Protein AF-A0A5N3XE70-F1 (afdb_monomer_lite)

Sequence (82 aa):
VACTKQTARKSTSGKAPRKQLATKAARKSAPSTGGVKKPHRCRPGTKSTERLIRKLPFQRLVREIAQGFKTDLRFQSAATAG

InterPro domains:
  IPR000164 Histone H3/CENP-A [PR00622] (3-17)
  IPR000164 Histone H3/CENP-A [PR00622] (17-31)
  IPR000164 Histone H3/CENP-A [PR00622] (34-55)
  IPR000164 Histone H3/CENP-A [PS00322] (15-21)
  IPR000164 Histone H3/CENP-A [PS00959] (57-65)
  IPR000164 Histone H3/CENP-A [PTHR11426] (2-80)
  IPR007125 Core Histone H2A/H2B/H3 domain [PF00125] (46-79)
  IPR009072 Histone-fold [G3DSA:1.10.20.10] (2-81)
  IPR009072 Histone-fold [SSF47113] (2-80)

Foldseek 3Di:
DDDDDDDDDDDPDDDDPDPDDDDPDDDPDDPPPDPDPPPPDDDPPDDDPDDPDDLVVQLVVVVVVVCVPDPPDDDDCVVRVD

Structure (mmCIF, N/CA/C/O backbone):
data_AF-A0A5N3XE70-F1
#
_entry.id   AF-A0A5N3XE70-F1
#
loop_
_atom_site.group_PDB
_atom_site.id
_atom_site.type_symbol
_atom_site.label_atom_id
_atom_site.label_alt_id
_atom_site.label_comp_id
_atom_site.label_asym_id
_atom_site.label_entity_id
_atom_site.label_seq_id
_atom_site.pdbx_PDB_ins_code
_atom_site.Cartn_x
_atom_site.Cartn_y
_atom_site.Cartn_z
_atom_site.occupancy
_atom_site.B_iso_or_equiv
_atom_site.auth_seq_id
_atom_site.auth_comp_id
_atom_site.auth_asym_id
_atom_site.auth_atom_id
_atom_site.pdbx_PDB_model_num
ATOM 1 N N . VAL A 1 1 ? 34.333 30.496 -70.343 1.00 46.44 1 VAL A N 1
ATOM 2 C CA . VAL A 1 1 ? 33.185 29.710 -70.860 1.00 46.44 1 VAL A CA 1
ATOM 3 C C . VAL A 1 1 ? 33.547 28.228 -70.797 1.00 46.44 1 VAL A C 1
ATOM 5 O O . VAL A 1 1 ? 34.716 27.900 -70.930 1.00 46.44 1 VAL A O 1
ATOM 8 N N . ALA A 1 2 ? 32.580 27.396 -70.411 1.00 56.62 2 ALA A N 1
ATOM 9 C CA . ALA A 1 2 ? 32.716 26.177 -69.608 1.00 56.62 2 ALA A CA 1
ATOM 10 C C . ALA A 1 2 ? 33.453 24.976 -70.246 1.00 56.62 2 ALA A C 1
ATOM 12 O O . ALA A 1 2 ? 33.076 24.503 -71.314 1.00 56.62 2 ALA A O 1
ATOM 13 N N . CYS A 1 3 ? 34.415 24.403 -69.511 1.00 53.38 3 CYS A N 1
ATOM 14 C CA . CYS A 1 3 ? 34.956 23.060 -69.747 1.00 53.38 3 CYS A CA 1
ATOM 15 C C . CYS A 1 3 ? 34.120 22.047 -68.947 1.00 53.38 3 CYS A C 1
ATOM 17 O O . CYS A 1 3 ? 34.090 22.098 -67.715 1.00 53.38 3 CYS A O 1
ATOM 19 N N . THR A 1 4 ? 33.391 21.163 -69.633 1.00 69.38 4 THR A N 1
ATOM 20 C CA . THR A 1 4 ? 32.532 20.157 -68.990 1.00 69.38 4 THR A CA 1
ATOM 21 C C . THR A 1 4 ? 33.270 18.823 -68.891 1.00 69.38 4 THR A C 1
ATOM 23 O O . THR A 1 4 ? 33.789 18.293 -69.869 1.00 69.38 4 THR A O 1
ATOM 26 N N . LYS A 1 5 ? 33.353 18.285 -67.669 1.00 67.88 5 LYS A N 1
ATOM 27 C CA . LYS A 1 5 ? 33.949 16.976 -67.383 1.00 67.88 5 LYS A CA 1
ATOM 28 C C . LYS A 1 5 ? 33.044 15.880 -67.952 1.00 67.88 5 LYS A C 1
ATOM 30 O O . LYS A 1 5 ? 31.907 15.732 -67.507 1.00 67.88 5 LYS A O 1
ATOM 35 N N . GLN A 1 6 ? 33.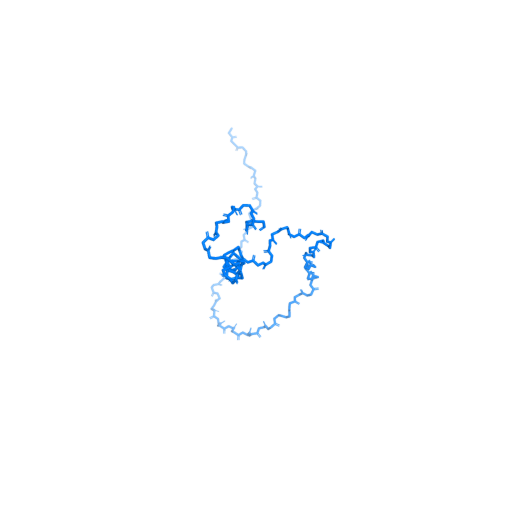544 15.107 -68.911 1.00 70.81 6 GLN A N 1
ATOM 36 C CA . GLN A 1 6 ? 32.844 13.946 -69.457 1.00 70.81 6 GLN A CA 1
ATOM 37 C C . GLN A 1 6 ? 32.855 12.807 -68.427 1.00 70.81 6 GLN A C 1
ATOM 39 O O . GLN A 1 6 ? 33.902 12.242 -68.121 1.00 70.81 6 GLN A O 1
ATOM 44 N N . THR A 1 7 ? 31.691 12.473 -67.870 1.00 68.12 7 THR A N 1
ATOM 45 C CA . THR A 1 7 ? 31.509 11.280 -67.035 1.00 68.12 7 THR A CA 1
ATOM 46 C C . THR A 1 7 ? 30.935 10.147 -67.879 1.00 68.12 7 THR A C 1
ATOM 48 O O . THR A 1 7 ? 30.012 10.340 -68.674 1.00 68.12 7 THR A O 1
ATOM 51 N N . ALA A 1 8 ? 31.499 8.948 -67.729 1.00 66.31 8 ALA A N 1
ATOM 52 C CA . ALA A 1 8 ? 31.012 7.757 -68.409 1.00 66.31 8 ALA A CA 1
ATOM 53 C C . ALA A 1 8 ? 29.570 7.450 -67.964 1.00 66.31 8 ALA A C 1
ATOM 55 O O . ALA A 1 8 ? 29.310 7.150 -66.797 1.00 66.31 8 ALA A O 1
ATOM 56 N N . ARG A 1 9 ? 28.617 7.530 -68.898 1.00 70.12 9 ARG A N 1
ATOM 57 C CA . ARG A 1 9 ? 27.228 7.103 -68.691 1.00 70.12 9 ARG A CA 1
ATOM 58 C C . ARG A 1 9 ? 27.114 5.609 -68.994 1.00 70.12 9 ARG A C 1
ATOM 60 O O . ARG A 1 9 ? 27.486 5.171 -70.077 1.00 70.12 9 ARG A O 1
ATOM 67 N N . LYS A 1 10 ? 26.560 4.828 -68.060 1.00 63.72 10 LYS A N 1
ATOM 68 C CA . LYS A 1 10 ? 26.138 3.440 -68.316 1.00 63.72 10 LYS A CA 1
ATOM 69 C C . LYS A 1 10 ? 24.937 3.451 -69.268 1.00 63.72 10 LYS A C 1
ATOM 71 O O . LYS A 1 10 ? 23.868 3.926 -68.894 1.00 63.72 10 LYS A O 1
ATOM 76 N N . SER A 1 11 ? 25.093 2.906 -70.469 1.00 64.56 11 SER A N 1
ATOM 77 C CA . SER A 1 11 ? 23.977 2.558 -71.349 1.00 64.56 11 SER A CA 1
ATOM 78 C C . SER A 1 11 ? 23.424 1.202 -70.915 1.00 64.56 11 SER A C 1
ATOM 80 O O . SER A 1 11 ? 24.099 0.178 -70.987 1.00 64.56 11 SER A O 1
ATOM 82 N N . THR A 1 12 ? 22.191 1.174 -70.411 1.00 66.38 12 THR A N 1
ATOM 83 C CA . THR A 1 12 ? 21.482 -0.103 -70.274 1.00 66.38 12 THR A CA 1
ATOM 84 C C . THR A 1 12 ? 20.966 -0.458 -71.659 1.00 66.38 12 THR A C 1
ATOM 86 O O . THR A 1 12 ? 20.030 0.166 -72.157 1.00 66.38 12 THR A O 1
ATOM 89 N N . SER A 1 13 ? 21.643 -1.404 -72.305 1.00 58.50 13 SER A N 1
ATOM 90 C CA . SER A 1 13 ? 21.182 -2.045 -73.531 1.00 58.50 13 SER A CA 1
ATOM 91 C C . SER A 1 13 ? 19.747 -2.547 -73.340 1.00 58.50 13 SER A C 1
ATOM 93 O O . SER A 1 13 ? 19.377 -3.047 -72.275 1.00 58.50 13 SER A O 1
ATOM 95 N N . GLY A 1 14 ? 18.918 -2.312 -74.358 1.00 65.88 14 GLY A N 1
ATOM 96 C CA . GLY A 1 14 ? 17.464 -2.421 -74.305 1.00 65.88 14 GLY A CA 1
ATOM 97 C C . GLY A 1 14 ? 16.962 -3.703 -73.646 1.00 65.88 14 GLY A C 1
ATOM 98 O O . GLY A 1 14 ? 17.244 -4.816 -74.086 1.00 65.88 14 GLY A O 1
ATOM 99 N N . LYS A 1 15 ? 16.165 -3.541 -72.591 1.00 64.12 15 LYS A N 1
ATOM 100 C CA . LYS A 1 15 ? 15.429 -4.642 -71.979 1.00 64.12 15 LYS A CA 1
ATOM 101 C C . LYS A 1 15 ? 14.128 -4.809 -72.763 1.00 64.12 15 LYS A C 1
ATOM 103 O O . LYS A 1 15 ? 13.201 -4.024 -72.588 1.00 64.12 15 LYS A O 1
ATOM 108 N N . ALA A 1 16 ? 14.071 -5.797 -73.655 1.00 68.94 16 ALA A N 1
ATOM 109 C CA . ALA A 1 16 ? 12.830 -6.146 -74.344 1.00 68.94 16 ALA A CA 1
ATOM 110 C C . ALA A 1 16 ? 11.729 -6.498 -73.312 1.00 68.94 16 ALA A C 1
ATOM 112 O O . ALA A 1 16 ? 12.052 -7.126 -72.294 1.00 68.94 16 ALA A O 1
ATOM 113 N N . PRO A 1 17 ? 10.448 -6.133 -73.532 1.00 68.00 17 PRO A N 1
ATOM 114 C CA . PRO A 1 17 ? 9.360 -6.479 -72.620 1.00 68.00 17 PRO A CA 1
ATOM 115 C C . PRO A 1 17 ? 9.184 -8.001 -72.572 1.00 68.00 17 PRO A C 1
ATOM 117 O O . PRO A 1 17 ? 8.567 -8.616 -73.440 1.00 68.00 17 PRO A O 1
ATOM 120 N N . ARG A 1 18 ? 9.773 -8.651 -71.566 1.00 72.06 18 ARG A N 1
ATOM 121 C CA . ARG A 1 18 ? 9.617 -10.092 -71.374 1.00 72.06 18 ARG A CA 1
ATOM 122 C C . ARG A 1 18 ? 8.214 -10.348 -70.826 1.00 72.06 18 ARG A C 1
ATOM 124 O O . ARG A 1 18 ? 7.896 -9.868 -69.739 1.00 72.06 18 ARG A O 1
ATOM 131 N N . LYS A 1 19 ? 7.395 -11.113 -71.560 1.00 68.88 19 LYS A N 1
ATOM 132 C CA . LYS A 1 19 ? 6.106 -11.641 -71.079 1.00 68.88 19 LYS A CA 1
ATOM 133 C C . LYS A 1 19 ? 6.286 -12.220 -69.668 1.00 68.88 19 LYS A C 1
ATOM 135 O O . LYS A 1 19 ? 7.124 -13.101 -69.467 1.00 68.88 19 LYS A O 1
ATOM 140 N N . GLN A 1 20 ? 5.523 -11.721 -68.697 1.00 64.88 20 GLN A N 1
ATOM 141 C CA . GLN A 1 20 ? 5.496 -12.279 -67.347 1.00 64.88 20 GLN A CA 1
ATOM 142 C C . GLN A 1 20 ? 4.692 -13.580 -67.367 1.00 64.88 20 GLN A C 1
ATOM 144 O O . GLN A 1 20 ? 3.467 -13.574 -67.314 1.00 64.88 20 GLN A O 1
ATOM 149 N N . LEU A 1 21 ? 5.393 -14.708 -67.456 1.00 69.12 21 LEU A N 1
ATOM 150 C CA . LEU A 1 21 ? 4.833 -15.992 -67.053 1.00 69.12 21 LEU A CA 1
ATOM 151 C C . LEU A 1 21 ? 4.942 -16.071 -65.530 1.00 69.12 21 LEU A C 1
ATOM 153 O O . LEU A 1 21 ? 6.035 -15.953 -64.973 1.00 69.12 21 LEU A O 1
ATOM 157 N N . ALA A 1 22 ? 3.803 -16.214 -64.857 1.00 69.31 22 ALA A N 1
ATOM 158 C CA . ALA A 1 22 ? 3.736 -16.332 -63.411 1.00 69.31 22 ALA A CA 1
ATOM 159 C C . ALA A 1 22 ? 4.412 -17.634 -62.953 1.00 69.31 22 ALA A C 1
ATOM 161 O O . ALA A 1 22 ? 3.808 -18.701 -62.946 1.00 69.31 22 ALA A O 1
ATOM 162 N N . THR A 1 23 ? 5.674 -17.556 -62.536 1.00 63.50 23 THR A N 1
ATOM 163 C CA . THR A 1 23 ? 6.335 -18.650 -61.819 1.00 63.50 23 THR A CA 1
ATOM 164 C C . THR A 1 23 ? 6.126 -18.468 -60.322 1.00 63.50 23 THR A C 1
ATOM 166 O O . THR A 1 23 ? 6.946 -17.859 -59.635 1.00 63.50 23 THR A O 1
ATOM 169 N N . LYS A 1 24 ? 5.022 -19.014 -59.803 1.00 68.00 24 LYS A N 1
ATOM 170 C CA . LYS A 1 24 ? 4.884 -19.300 -58.373 1.00 68.00 24 LYS A CA 1
ATOM 171 C C . LYS A 1 24 ? 5.625 -20.606 -58.090 1.00 68.00 24 LYS A C 1
ATOM 173 O O . LYS A 1 24 ? 5.100 -21.683 -58.336 1.00 68.00 24 LYS A O 1
ATOM 178 N N . ALA A 1 25 ? 6.842 -20.504 -57.567 1.00 64.75 25 ALA A N 1
ATOM 179 C CA . ALA A 1 25 ? 7.527 -21.621 -56.926 1.00 64.75 25 ALA A CA 1
ATOM 180 C C . ALA A 1 25 ? 7.840 -21.213 -55.486 1.00 64.75 25 ALA A C 1
ATOM 182 O O . ALA A 1 25 ? 8.658 -20.324 -55.243 1.00 64.75 25 ALA A O 1
ATOM 183 N N . ALA A 1 26 ? 7.139 -21.831 -54.535 1.00 63.53 26 ALA A N 1
ATOM 184 C CA . ALA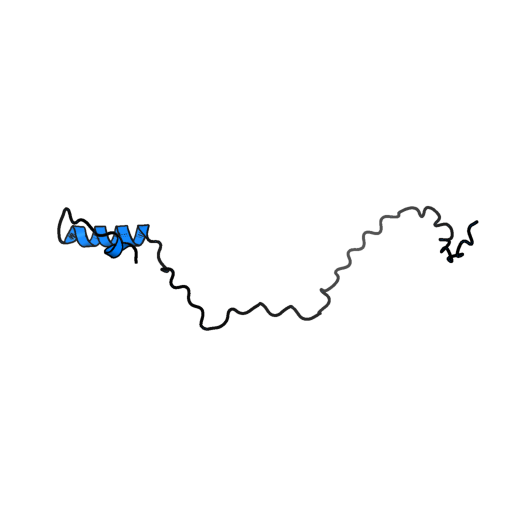 A 1 26 ? 7.375 -21.659 -53.112 1.00 63.53 26 ALA A CA 1
ATOM 185 C C . ALA A 1 26 ? 8.796 -22.129 -52.778 1.00 63.53 26 ALA A C 1
ATOM 187 O O . ALA A 1 26 ? 9.082 -23.323 -52.784 1.00 63.53 26 ALA A O 1
ATOM 188 N N . ARG A 1 27 ? 9.698 -21.189 -52.489 1.00 66.25 27 ARG A N 1
ATOM 189 C CA . ARG A 1 27 ? 11.003 -21.506 -51.908 1.00 66.25 27 ARG A CA 1
ATOM 190 C C . ARG A 1 27 ? 10.921 -21.212 -50.418 1.00 66.25 27 ARG A C 1
ATOM 192 O O . ARG A 1 27 ? 10.852 -20.055 -50.018 1.00 66.25 27 ARG A O 1
ATOM 199 N N . LYS A 1 28 ? 10.915 -22.263 -49.596 1.00 66.12 28 LYS A N 1
ATOM 200 C CA . LYS A 1 28 ? 11.251 -22.145 -48.175 1.00 66.12 28 LYS A CA 1
ATOM 201 C C . LYS A 1 28 ? 12.740 -21.799 -48.105 1.00 66.12 28 LYS A C 1
ATOM 203 O O . LYS A 1 28 ? 13.572 -22.678 -48.301 1.00 66.12 28 LYS A O 1
ATOM 208 N N . SER A 1 29 ? 13.092 -20.537 -47.874 1.00 61.66 29 SER A N 1
ATOM 209 C CA . SER A 1 29 ? 14.432 -20.215 -47.383 1.00 61.66 29 SER A CA 1
ATOM 210 C C . SER A 1 29 ? 14.472 -20.580 -45.904 1.00 61.66 29 SER A C 1
ATOM 212 O O . SER A 1 29 ? 13.694 -20.035 -45.119 1.00 61.66 29 SER A O 1
ATOM 214 N N . ALA A 1 30 ? 15.362 -21.492 -45.517 1.00 70.12 30 ALA A N 1
ATOM 215 C CA . ALA A 1 30 ? 15.775 -21.581 -44.122 1.00 70.12 30 ALA A CA 1
ATOM 216 C C . ALA A 1 30 ? 16.295 -20.194 -43.683 1.00 70.12 30 ALA A C 1
ATOM 218 O O . ALA A 1 30 ? 16.924 -19.513 -44.503 1.00 70.12 30 ALA A O 1
ATOM 219 N N . PRO A 1 31 ? 16.037 -19.735 -42.445 1.00 67.44 31 PRO A N 1
ATOM 220 C CA . PRO A 1 31 ? 16.666 -18.519 -41.950 1.00 67.44 31 PRO A CA 1
ATOM 221 C C . PRO A 1 31 ? 18.182 -18.697 -42.063 1.00 67.44 31 PRO A C 1
ATOM 223 O O . PRO A 1 31 ? 18.717 -19.693 -41.581 1.00 67.44 31 PRO A O 1
ATOM 226 N N . SER A 1 32 ? 18.870 -17.766 -42.724 1.00 64.75 32 SER A N 1
ATOM 227 C CA . SER A 1 32 ? 20.331 -17.718 -42.719 1.00 64.75 32 SER A CA 1
ATOM 228 C C . SER A 1 32 ? 20.787 -17.680 -41.262 1.00 64.75 32 SER A C 1
ATOM 230 O O . SER A 1 32 ? 20.507 -16.704 -40.566 1.00 64.75 32 SER A O 1
ATOM 232 N N . THR A 1 33 ? 21.442 -18.743 -40.792 1.00 64.75 33 THR A N 1
ATOM 233 C CA . THR A 1 33 ? 21.945 -18.904 -39.420 1.00 64.75 33 THR A CA 1
ATOM 234 C C . THR A 1 33 ? 23.123 -17.953 -39.165 1.00 64.75 33 THR A C 1
ATOM 236 O O . THR A 1 33 ? 24.259 -18.370 -38.983 1.00 64.75 33 THR A O 1
ATOM 239 N N . GLY A 1 34 ? 22.869 -16.645 -39.195 1.00 68.94 34 GLY A N 1
ATOM 240 C CA . GLY A 1 34 ? 23.741 -15.617 -38.641 1.00 68.94 34 GLY A CA 1
ATOM 241 C C . GLY A 1 34 ? 23.286 -15.335 -37.214 1.00 68.94 34 GLY A C 1
ATOM 242 O O . GLY A 1 34 ? 22.109 -15.061 -37.000 1.00 68.94 34 GLY A O 1
ATOM 243 N N . GLY A 1 35 ? 24.202 -15.474 -36.251 1.00 74.69 35 GLY A N 1
ATOM 244 C CA . GLY A 1 35 ? 23.945 -15.507 -34.808 1.00 74.69 35 GLY A CA 1
ATOM 245 C C . GLY A 1 35 ? 22.797 -14.616 -34.327 1.00 74.69 35 GLY A C 1
ATOM 246 O O . GLY A 1 35 ? 22.825 -13.395 -34.471 1.00 74.69 35 GLY A O 1
ATOM 247 N N . VAL A 1 36 ? 21.798 -15.248 -33.708 1.00 74.00 36 VAL A N 1
ATOM 248 C CA . VAL A 1 36 ? 20.710 -14.562 -33.009 1.00 74.00 36 VAL A CA 1
ATOM 249 C C . VAL A 1 36 ? 21.340 -13.604 -32.002 1.00 74.00 36 VAL A C 1
ATOM 251 O O . VAL A 1 36 ? 22.079 -14.035 -31.113 1.00 74.00 36 VAL A O 1
ATOM 254 N N . LYS A 1 37 ? 21.075 -12.298 -32.148 1.00 75.62 37 LYS A N 1
ATOM 255 C CA . LYS A 1 37 ? 21.451 -11.284 -31.155 1.00 75.62 37 LYS A CA 1
ATOM 256 C C . LYS A 1 37 ? 21.017 -11.809 -29.790 1.00 75.62 37 LYS A C 1
ATOM 258 O O . LYS A 1 37 ? 19.821 -12.004 -29.573 1.00 75.62 37 LYS A O 1
ATOM 263 N N . LYS A 1 38 ? 21.984 -12.091 -28.905 1.00 76.19 38 LYS A N 1
ATOM 264 C CA . LYS A 1 38 ? 21.690 -12.613 -27.565 1.00 76.19 38 LYS A CA 1
ATOM 265 C C . LYS A 1 38 ? 20.620 -11.714 -26.943 1.00 76.19 38 LYS A C 1
ATOM 267 O O . LYS A 1 38 ? 20.815 -10.493 -26.955 1.00 76.19 38 LYS A O 1
ATOM 272 N N . PRO A 1 39 ? 19.512 -12.280 -26.429 1.00 82.50 39 PRO A N 1
ATOM 273 C CA . PRO A 1 39 ? 18.534 -11.499 -25.696 1.00 82.50 39 PRO A CA 1
ATOM 274 C C . PRO A 1 39 ? 19.273 -10.667 -24.654 1.00 82.50 39 PRO A C 1
ATOM 276 O O . PRO A 1 39 ? 20.098 -11.203 -23.907 1.00 82.50 39 PRO A O 1
ATOM 279 N N . HIS A 1 40 ? 19.049 -9.353 -24.664 1.00 80.62 40 HIS A N 1
ATOM 280 C CA . HIS A 1 40 ? 19.661 -8.470 -23.684 1.00 80.62 40 HIS A CA 1
ATOM 281 C C . HIS A 1 40 ? 19.171 -8.910 -22.303 1.00 80.62 40 HIS A C 1
ATOM 283 O O . HIS A 1 40 ? 18.020 -8.678 -21.934 1.00 80.62 40 HIS A O 1
ATOM 289 N N . ARG A 1 41 ? 20.033 -9.607 -21.559 1.00 81.94 41 ARG A N 1
ATOM 290 C CA . ARG A 1 41 ? 19.703 -10.095 -20.226 1.00 8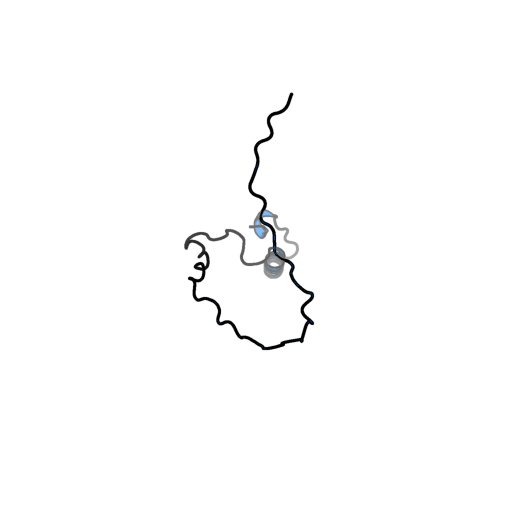1.94 41 ARG A CA 1
ATOM 291 C C . ARG A 1 41 ? 19.808 -8.918 -19.267 1.00 81.94 41 ARG A C 1
ATOM 293 O O . ARG A 1 41 ? 20.876 -8.317 -19.145 1.00 81.94 41 ARG A O 1
ATOM 300 N N . CYS A 1 42 ? 18.706 -8.592 -18.594 1.00 75.88 42 CYS A N 1
ATOM 301 C CA . CYS A 1 42 ? 18.727 -7.652 -17.479 1.00 75.88 42 CYS A CA 1
ATOM 302 C C . CYS A 1 42 ? 19.798 -8.093 -16.475 1.00 75.88 42 CYS A C 1
ATOM 304 O O . CYS A 1 42 ? 19.958 -9.290 -16.207 1.00 75.88 42 CYS A O 1
ATOM 306 N N . ARG A 1 43 ? 20.570 -7.134 -15.961 1.00 81.06 43 ARG A N 1
ATOM 307 C CA . ARG A 1 43 ? 21.642 -7.429 -15.012 1.00 81.06 43 ARG A CA 1
ATOM 308 C C . ARG A 1 43 ? 21.020 -8.012 -13.734 1.00 81.06 43 ARG A C 1
ATOM 310 O O . ARG A 1 43 ? 20.066 -7.428 -13.218 1.00 81.06 43 ARG A O 1
ATOM 317 N N . PRO A 1 44 ? 21.525 -9.144 -13.216 1.00 81.06 44 PRO A N 1
ATOM 318 C CA . PRO A 1 44 ? 21.122 -9.609 -11.897 1.00 81.06 44 PRO A CA 1
ATOM 319 C C . PRO A 1 44 ? 21.490 -8.517 -10.888 1.00 81.06 44 PRO A C 1
ATOM 321 O O . PRO A 1 44 ? 22.657 -8.153 -10.789 1.00 81.06 44 PRO A O 1
ATOM 324 N N . GLY A 1 45 ? 20.497 -7.951 -10.200 1.00 73.44 45 GLY A N 1
ATOM 325 C CA . GLY A 1 45 ? 20.719 -6.916 -9.182 1.00 73.44 45 GLY A CA 1
ATOM 326 C C . GLY A 1 45 ? 19.832 -5.676 -9.286 1.00 73.44 45 GLY A C 1
ATOM 327 O O . GLY A 1 45 ? 19.717 -4.951 -8.307 1.00 73.44 45 GLY A O 1
ATOM 328 N N . THR A 1 46 ? 19.142 -5.437 -10.405 1.00 68.19 46 THR A N 1
ATOM 329 C CA . THR A 1 46 ? 18.183 -4.322 -10.500 1.00 68.19 46 THR A CA 1
ATOM 330 C C . THR A 1 46 ? 16.787 -4.794 -10.097 1.00 68.19 46 THR A C 1
ATOM 332 O O . THR A 1 46 ? 16.081 -5.401 -10.902 1.00 68.19 46 THR A O 1
ATOM 335 N N . LYS A 1 47 ? 16.398 -4.556 -8.840 1.00 73.94 47 LYS A N 1
ATOM 336 C CA . LYS A 1 47 ? 15.027 -4.773 -8.352 1.00 73.94 47 LYS A CA 1
ATOM 337 C C . LYS A 1 47 ? 14.270 -3.445 -8.368 1.00 73.94 47 LYS A C 1
ATOM 339 O O . LYS A 1 47 ? 14.791 -2.441 -7.893 1.00 73.94 47 LYS A O 1
ATOM 344 N N . SER A 1 48 ? 13.055 -3.442 -8.909 1.00 72.94 48 SER A N 1
ATOM 345 C CA . SER A 1 48 ? 12.131 -2.318 -8.758 1.00 72.94 48 SER A CA 1
ATOM 346 C C . SER A 1 48 ? 11.698 -2.220 -7.293 1.00 72.94 48 SER A C 1
ATOM 348 O O . SER A 1 48 ? 11.347 -3.228 -6.683 1.00 72.94 48 SER A O 1
ATOM 350 N N . THR A 1 49 ? 11.708 -1.016 -6.726 1.00 70.88 49 THR A N 1
ATOM 351 C CA . THR A 1 49 ? 11.182 -0.722 -5.378 1.00 70.88 49 THR A CA 1
ATOM 352 C C . THR A 1 49 ? 9.665 -0.519 -5.373 1.00 70.88 49 THR A C 1
ATOM 354 O O . THR A 1 49 ? 9.074 -0.204 -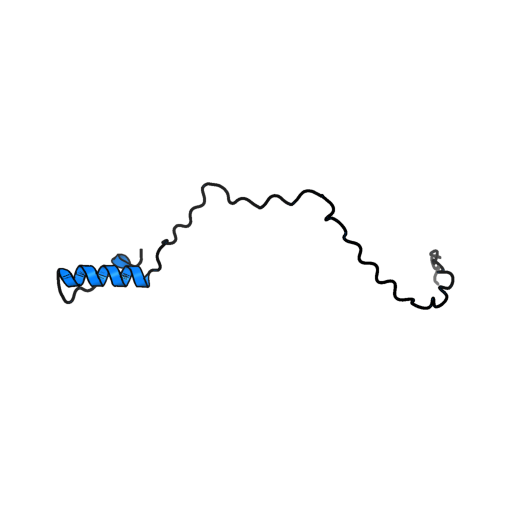4.344 1.00 70.88 49 THR A O 1
ATOM 357 N N . GLU A 1 50 ? 9.025 -0.701 -6.526 1.00 75.56 50 GLU A N 1
ATOM 358 C CA . GLU A 1 50 ? 7.580 -0.651 -6.672 1.00 75.56 50 GLU A CA 1
ATOM 359 C C . GLU A 1 50 ? 6.941 -1.893 -6.042 1.00 75.56 50 GLU A C 1
ATOM 361 O O . GLU A 1 50 ? 7.369 -3.029 -6.270 1.00 75.56 50 GLU A O 1
ATOM 366 N N . ARG A 1 51 ? 5.912 -1.671 -5.221 1.00 78.81 51 ARG A N 1
ATOM 367 C CA . ARG A 1 51 ? 5.163 -2.744 -4.566 1.00 78.81 51 ARG A CA 1
ATOM 368 C C . ARG A 1 51 ? 4.599 -3.729 -5.591 1.00 78.81 51 ARG A C 1
ATOM 370 O O . ARG A 1 51 ? 3.968 -3.344 -6.569 1.00 78.81 51 ARG A O 1
ATOM 377 N N . LEU A 1 52 ? 4.732 -5.017 -5.277 1.00 84.31 52 LEU A N 1
ATOM 378 C CA . LEU A 1 52 ? 4.212 -6.127 -6.087 1.00 84.31 52 LEU A CA 1
ATOM 379 C C . LEU A 1 52 ? 2.675 -6.203 -6.097 1.00 84.31 52 LEU A C 1
ATOM 381 O O . LEU A 1 52 ? 2.086 -6.851 -6.959 1.00 84.31 52 LEU A O 1
ATOM 385 N N . ILE A 1 53 ? 2.025 -5.554 -5.128 1.00 87.44 53 ILE A N 1
ATOM 386 C CA . ILE A 1 53 ? 0.570 -5.512 -4.971 1.00 87.44 53 ILE A CA 1
ATOM 387 C C . ILE A 1 53 ? 0.109 -4.073 -5.205 1.00 87.44 53 ILE A C 1
ATOM 389 O O . ILE A 1 53 ? 0.680 -3.129 -4.657 1.00 87.44 53 ILE A O 1
ATOM 393 N N . ARG A 1 54 ? -0.953 -3.899 -6.002 1.00 88.88 54 ARG A N 1
ATOM 394 C CA . ARG A 1 54 ? -1.542 -2.577 -6.267 1.00 88.88 54 ARG A CA 1
ATOM 395 C C . ARG A 1 54 ? -1.994 -1.912 -4.959 1.00 88.88 54 ARG A C 1
ATOM 397 O O . ARG A 1 54 ? -2.514 -2.576 -4.064 1.00 88.88 54 ARG A O 1
ATOM 404 N N . LYS A 1 55 ? -1.876 -0.581 -4.876 1.00 87.12 55 LYS A N 1
ATOM 405 C CA . LYS A 1 55 ? -2.177 0.172 -3.642 1.00 87.12 55 LYS A CA 1
ATOM 406 C C . LYS A 1 55 ? -3.617 -0.009 -3.148 1.00 87.12 55 LYS A C 1
ATOM 408 O O . LYS A 1 55 ? -3.829 -0.223 -1.961 1.00 87.12 55 LYS A O 1
ATOM 413 N N . LEU A 1 56 ? -4.602 0.028 -4.050 1.00 91.44 56 LEU A N 1
ATOM 414 C CA . LEU A 1 56 ? -6.021 -0.034 -3.683 1.00 91.44 56 LEU A CA 1
ATOM 415 C C . LEU A 1 56 ? -6.451 -1.359 -3.012 1.00 91.44 56 LEU A C 1
ATOM 417 O O . LEU A 1 56 ? -7.065 -1.286 -1.950 1.00 91.44 56 LEU A O 1
ATOM 421 N N . PRO A 1 57 ? -6.155 -2.561 -3.550 1.00 93.06 57 PRO A N 1
ATOM 422 C CA . PRO A 1 57 ? -6.524 -3.808 -2.873 1.00 93.06 57 PRO A CA 1
ATOM 423 C C . PRO A 1 57 ? -5.816 -3.984 -1.522 1.00 93.06 57 PRO A C 1
ATOM 425 O O . PRO A 1 57 ? -6.463 -4.393 -0.563 1.00 93.06 57 PRO A O 1
ATOM 428 N N . PHE A 1 58 ? -4.538 -3.596 -1.404 1.00 92.44 58 PHE A N 1
ATOM 429 C CA . PHE A 1 58 ? -3.828 -3.627 -0.119 1.00 92.44 58 PHE A CA 1
ATOM 430 C C . PHE A 1 58 ? -4.469 -2.681 0.906 1.00 92.44 58 PHE A C 1
ATOM 432 O O . PHE A 1 58 ? -4.695 -3.051 2.054 1.00 92.44 58 PHE A O 1
ATOM 439 N N . GLN A 1 59 ? -4.845 -1.474 0.479 1.00 93.06 59 GLN A N 1
ATOM 440 C CA . GLN A 1 59 ? -5.536 -0.516 1.336 1.0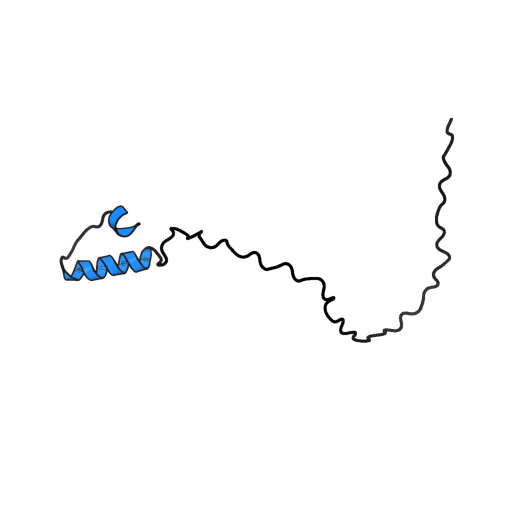0 93.06 59 GLN A CA 1
ATOM 441 C C . GLN A 1 59 ? -6.906 -1.029 1.811 1.00 93.06 59 GLN A C 1
ATOM 443 O O . GLN A 1 59 ? -7.271 -0.790 2.961 1.00 93.06 59 GLN A O 1
ATOM 448 N N . ARG A 1 60 ? -7.672 -1.717 0.951 1.00 94.19 60 ARG A N 1
ATOM 449 C CA . ARG A 1 60 ? -8.966 -2.313 1.333 1.00 94.19 60 ARG A CA 1
ATOM 450 C C . ARG A 1 60 ? -8.783 -3.406 2.385 1.00 94.19 60 ARG A C 1
ATOM 452 O O . ARG A 1 60 ? -9.472 -3.355 3.396 1.00 94.19 60 ARG A O 1
ATOM 459 N N . LEU A 1 61 ? -7.803 -4.292 2.197 1.00 93.81 61 LEU A N 1
ATOM 460 C CA . LEU A 1 61 ? -7.478 -5.354 3.153 1.00 93.81 61 LEU A CA 1
ATOM 461 C C . LEU A 1 61 ? -7.126 -4.798 4.541 1.00 93.81 61 LEU A C 1
ATOM 463 O O . LEU A 1 61 ? -7.644 -5.263 5.550 1.00 93.81 61 LEU A O 1
ATOM 467 N N . VAL A 1 62 ? -6.282 -3.764 4.597 1.00 93.50 62 VAL A N 1
ATOM 468 C CA . VAL A 1 62 ? -5.907 -3.122 5.869 1.00 93.50 62 VAL A CA 1
ATOM 469 C C . VAL A 1 62 ? -7.136 -2.560 6.595 1.00 93.50 62 VAL A C 1
ATOM 471 O O . VAL A 1 62 ? -7.242 -2.691 7.813 1.00 93.50 62 VAL A O 1
ATOM 474 N N . ARG A 1 63 ? -8.082 -1.957 5.862 1.00 93.94 63 ARG A N 1
ATOM 475 C CA . ARG A 1 63 ? -9.323 -1.416 6.443 1.00 93.94 63 ARG A CA 1
ATOM 476 C C . ARG A 1 63 ? -10.258 -2.516 6.935 1.00 93.94 63 ARG A C 1
ATOM 478 O O . ARG A 1 63 ? -10.817 -2.367 8.014 1.00 93.94 63 ARG A O 1
ATOM 485 N N . GLU A 1 64 ? -10.398 -3.592 6.170 1.00 94.75 64 GLU A N 1
ATOM 486 C CA . GLU A 1 64 ? -11.240 -4.741 6.514 1.00 94.75 64 GLU A CA 1
ATOM 487 C C . GLU A 1 64 ? -10.783 -5.396 7.822 1.00 94.75 64 GLU A C 1
ATOM 489 O O . GLU A 1 64 ? -11.579 -5.567 8.741 1.00 94.75 64 GLU A O 1
ATOM 494 N N . ILE A 1 65 ? -9.478 -5.654 7.955 1.00 95.81 65 ILE A N 1
ATOM 495 C CA . ILE A 1 65 ? -8.901 -6.221 9.180 1.00 95.81 65 ILE A CA 1
ATOM 496 C C . ILE A 1 65 ? -9.095 -5.265 10.363 1.00 95.81 65 ILE A C 1
ATOM 498 O O . ILE A 1 65 ? -9.524 -5.681 11.437 1.00 95.81 65 ILE A O 1
ATOM 502 N N . ALA A 1 66 ? -8.805 -3.974 10.180 1.00 95.19 66 ALA A N 1
ATOM 503 C CA . ALA A 1 66 ? -8.889 -2.990 11.257 1.00 95.19 66 ALA A CA 1
ATOM 504 C C . ALA A 1 66 ? -10.318 -2.773 11.775 1.00 95.19 66 ALA A C 1
ATOM 506 O O . ALA A 1 66 ? -10.507 -2.525 12.968 1.00 95.19 66 ALA A O 1
ATOM 507 N N . GLN A 1 67 ? -11.318 -2.902 10.902 1.00 94.31 67 GLN A N 1
ATOM 508 C CA . GLN A 1 67 ? -12.723 -2.791 11.280 1.00 94.31 67 GLN A CA 1
ATOM 509 C C . GLN A 1 67 ? -13.156 -3.908 12.243 1.00 94.31 67 GLN A C 1
ATOM 511 O O . GLN A 1 67 ? -14.052 -3.683 13.052 1.00 94.31 67 GLN A O 1
ATOM 516 N N . GLY A 1 68 ? -12.477 -5.063 12.226 1.00 93.81 68 GLY A N 1
ATOM 517 C CA . GLY A 1 68 ? -12.666 -6.140 13.204 1.00 93.81 68 GLY A CA 1
ATOM 518 C C . GLY A 1 68 ? -12.139 -5.832 14.612 1.00 93.81 68 GLY A C 1
ATOM 519 O O . GLY A 1 68 ? -12.484 -6.541 15.551 1.00 93.81 68 GLY A O 1
ATOM 520 N N . PHE A 1 69 ? -11.333 -4.776 14.780 1.00 94.31 69 PHE A N 1
ATOM 521 C CA . PHE A 1 69 ? -10.800 -4.355 16.082 1.00 94.31 69 PHE A CA 1
ATOM 522 C C . PHE A 1 69 ? -11.466 -3.087 16.613 1.00 94.31 69 PHE A C 1
ATOM 524 O O . PHE A 1 69 ? -11.770 -2.995 17.800 1.00 94.31 69 PHE A O 1
ATOM 531 N N . LYS A 1 70 ? -11.664 -2.080 15.755 1.00 93.00 70 LYS A N 1
ATOM 532 C CA . LYS A 1 70 ? -12.301 -0.818 16.136 1.00 93.00 70 LYS A CA 1
ATOM 533 C C . LYS A 1 70 ? -13.004 -0.197 14.937 1.00 93.00 70 LYS A C 1
ATOM 535 O O . LYS A 1 70 ? -12.397 0.011 13.884 1.00 93.00 70 LYS A O 1
ATOM 540 N N . THR A 1 71 ? -14.275 0.142 15.118 1.00 89.00 71 THR A N 1
ATOM 541 C CA . THR A 1 71 ? -15.059 0.868 14.116 1.00 89.00 71 THR A CA 1
ATOM 542 C C . THR A 1 71 ? -14.616 2.340 14.055 1.00 89.00 71 THR A C 1
ATOM 544 O O . THR A 1 71 ? -14.146 2.902 15.043 1.00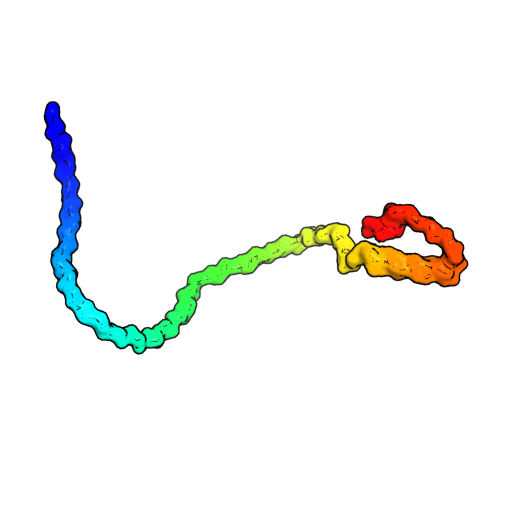 89.00 71 THR A O 1
ATOM 547 N N . ASP A 1 72 ? -14.705 2.951 12.868 1.00 88.19 72 ASP A N 1
ATOM 548 C CA . ASP A 1 72 ? -14.413 4.375 12.596 1.00 88.19 72 ASP A CA 1
ATOM 549 C C . ASP A 1 72 ? -12.945 4.841 12.686 1.00 88.19 72 ASP A C 1
ATOM 551 O O . ASP A 1 72 ? -12.646 6.024 12.869 1.00 88.19 72 ASP A O 1
ATOM 555 N N . LEU A 1 73 ? -11.990 3.933 12.465 1.00 92.06 73 LEU A N 1
ATOM 556 C CA . LEU A 1 73 ? -10.575 4.294 12.344 1.00 92.06 73 LEU A CA 1
ATOM 557 C C . LEU A 1 73 ? -10.277 5.111 11.073 1.00 92.06 73 LEU A C 1
ATOM 559 O O . LEU A 1 73 ? -10.636 4.738 9.950 1.00 92.06 73 LEU A O 1
ATOM 563 N N . ARG A 1 74 ? -9.524 6.209 11.234 1.00 93.31 74 ARG A N 1
ATOM 564 C CA . ARG A 1 74 ? -8.947 6.968 10.115 1.00 93.31 74 ARG A CA 1
ATOM 565 C C . ARG A 1 74 ? -7.468 6.638 9.962 1.00 93.31 74 ARG A C 1
ATOM 567 O O . ARG A 1 74 ? -6.720 6.605 10.933 1.00 93.31 74 ARG A O 1
ATOM 574 N N . PHE A 1 75 ? -7.052 6.426 8.719 1.00 90.19 75 PHE A N 1
ATOM 575 C CA . PHE A 1 75 ? -5.676 6.090 8.374 1.00 90.19 75 PHE A CA 1
ATOM 576 C C . PHE A 1 75 ? -4.979 7.294 7.764 1.00 90.19 75 PHE A C 1
ATOM 578 O O . PHE A 1 75 ? -5.521 7.939 6.864 1.00 90.19 75 PHE A O 1
ATOM 585 N N . GLN A 1 76 ? -3.752 7.549 8.210 1.00 94.06 76 GLN A N 1
ATOM 586 C CA . GLN A 1 76 ? -2.847 8.448 7.507 1.00 94.06 76 GLN A CA 1
ATOM 587 C C . GLN A 1 76 ? -2.505 7.857 6.132 1.00 94.06 76 GLN A C 1
ATOM 589 O O . GLN A 1 76 ? -2.376 6.638 5.979 1.00 94.06 76 GLN A O 1
ATOM 594 N N . SER A 1 77 ? -2.329 8.712 5.125 1.00 87.44 77 SER A N 1
ATOM 595 C CA . SER A 1 77 ? -1.957 8.268 3.776 1.00 87.44 77 SER A CA 1
ATOM 596 C C . SER A 1 77 ? -0.631 7.502 3.792 1.00 87.44 77 SER A C 1
ATOM 598 O O . SER A 1 77 ? -0.556 6.421 3.216 1.00 87.44 77 SER A O 1
ATOM 600 N N . ALA A 1 78 ? 0.366 7.977 4.543 1.00 86.38 78 ALA A N 1
ATOM 601 C CA . ALA A 1 78 ? 1.669 7.325 4.694 1.00 86.38 78 ALA A CA 1
ATOM 602 C C . ALA A 1 78 ? 1.579 5.882 5.228 1.00 86.38 78 ALA A C 1
ATOM 604 O O . ALA A 1 78 ? 2.317 5.013 4.774 1.00 86.38 78 ALA A O 1
ATOM 605 N N . ALA A 1 79 ? 0.623 5.594 6.115 1.00 81.56 79 ALA A N 1
ATOM 606 C CA . ALA A 1 79 ? 0.444 4.263 6.697 1.00 81.56 79 ALA A CA 1
ATOM 607 C C . ALA A 1 79 ? -0.070 3.213 5.690 1.00 81.56 79 ALA A C 1
ATOM 609 O O . ALA A 1 79 ? 0.052 2.015 5.923 1.00 81.56 79 ALA A O 1
ATOM 610 N N . THR A 1 80 ? -0.651 3.644 4.564 1.00 79.31 80 THR A N 1
ATOM 611 C CA . THR A 1 80 ? -1.209 2.744 3.535 1.00 79.31 80 THR A CA 1
ATOM 612 C C . THR A 1 80 ? -0.524 2.878 2.174 1.00 79.31 80 THR A C 1
ATOM 614 O O . THR A 1 80 ? -0.573 1.942 1.375 1.00 79.31 80 THR A O 1
ATOM 617 N N . ALA A 1 81 ? 0.152 4.003 1.920 1.00 74.00 81 ALA A N 1
ATOM 618 C CA . ALA A 1 81 ? 0.711 4.380 0.624 1.00 74.00 81 ALA A CA 1
ATOM 619 C C . ALA A 1 81 ? 2.187 4.014 0.403 1.00 74.00 81 ALA A C 1
ATOM 621 O O . ALA A 1 81 ? 2.687 4.332 -0.684 1.00 74.00 81 ALA A O 1
ATOM 622 N N . GLY A 1 82 ? 2.849 3.379 1.381 1.00 64.12 82 GLY A N 1
ATOM 623 C CA . GLY A 1 82 ? 4.175 2.770 1.192 1.00 64.12 82 GLY A CA 1
ATOM 624 C C . GLY A 1 82 ? 4.188 1.657 0.154 1.00 64.12 82 GLY A C 1
ATOM 625 O O . GLY A 1 82 ? 3.151 1.453 -0.522 1.00 64.12 82 GLY A O 1
#

pLDDT: mean 76.76, std 12.11, range [46.44, 95.81]

Secondary structure (DSSP, 8-state):
----------------------------PPP---------PPPTT----S-SS-HHHHHHHHHHHHHTT-TT----HHHHH-

Radius of gyration: 36.55 Å; chains: 1; bounding box: 50×52×90 Å

Organism: Muntiacus reevesi (NCBI:txid9886)